Protein AF-A0A382WB26-F1 (afdb_monomer_lite)

Foldseek 3Di:
DVVVVVVVVVVVVVVPPDDDQPPPDDDPRSVVSCCVPPNDPDDDDPVVVVCCCFPPPQDDPQWHADPPPRDIDGDD

Radius of gyration: 20.32 Å; chains: 1; bounding box: 45×21×50 Å

Organism: NCBI:txid408172

pLDDT: mean 91.16, std 6.0, range [63.88, 98.31]

Sequence (76 aa):
MISKWIILLLLASVSLGQDIIGDGLYGDELIDFLQENYKTSTTLGYTNARDTMYLNIDRIDGQVKGVYTNYAVDLP

Structure (mmCIF, N/CA/C/O backbone):
data_AF-A0A382WB26-F1
#
_entry.id   AF-A0A382WB26-F1
#
loop_
_atom_site.group_PDB
_atom_site.id
_atom_site.type_symbol
_atom_site.label_atom_id
_atom_site.label_alt_id
_atom_site.label_comp_id
_atom_site.label_asym_id
_atom_site.label_entity_id
_atom_site.label_seq_id
_atom_site.pdbx_PDB_ins_code
_atom_site.Cartn_x
_atom_site.Cartn_y
_atom_site.Cartn_z
_atom_site.occupancy
_atom_site.B_iso_or_equiv
_atom_site.auth_seq_id
_atom_site.auth_comp_id
_atom_site.auth_asym_id
_atom_site.auth_atom_id
_atom_site.pdbx_PDB_model_num
ATOM 1 N N . MET A 1 1 ? 30.409 5.954 27.336 1.00 63.88 1 MET A N 1
ATOM 2 C CA . MET A 1 1 ? 29.431 7.067 27.436 1.00 63.88 1 MET A CA 1
ATOM 3 C C . MET A 1 1 ? 28.715 7.314 26.110 1.00 63.88 1 MET A C 1
ATOM 5 O O . MET A 1 1 ? 27.498 7.383 26.133 1.00 63.88 1 MET A O 1
ATOM 9 N N . ILE A 1 2 ? 29.419 7.353 24.971 1.00 76.25 2 ILE A N 1
ATOM 10 C CA . ILE A 1 2 ? 28.845 7.524 23.614 1.00 76.25 2 ILE A CA 1
ATOM 11 C C . ILE A 1 2 ? 27.753 6.492 23.271 1.00 76.25 2 ILE A C 1
ATOM 13 O O . ILE A 1 2 ? 26.707 6.858 22.748 1.00 76.25 2 ILE A O 1
ATOM 17 N N . SER A 1 3 ? 27.930 5.224 23.654 1.00 79.06 3 SER A N 1
ATOM 18 C CA . SER A 1 3 ? 26.932 4.165 23.432 1.00 79.06 3 SER A CA 1
ATOM 19 C C . SER A 1 3 ? 25.566 4.444 24.074 1.00 79.06 3 SER A C 1
ATOM 21 O O . SER A 1 3 ? 24.543 4.099 23.494 1.00 79.06 3 SER A O 1
ATOM 23 N N . LYS A 1 4 ? 25.524 5.116 25.234 1.00 83.44 4 LYS A N 1
ATOM 24 C CA . LYS A 1 4 ? 24.263 5.489 25.899 1.00 83.44 4 LYS A CA 1
ATOM 25 C C . LYS A 1 4 ? 23.506 6.575 25.125 1.00 83.44 4 LYS A C 1
ATOM 27 O O . LYS A 1 4 ? 22.284 6.529 25.059 1.00 83.44 4 LYS A O 1
ATOM 32 N N . TRP A 1 5 ? 24.228 7.513 24.511 1.00 89.75 5 TRP A N 1
ATOM 33 C CA . TRP A 1 5 ? 23.643 8.577 23.691 1.00 89.75 5 TRP A CA 1
ATOM 34 C C . TRP A 1 5 ? 23.110 8.057 22.353 1.00 89.75 5 TRP A C 1
ATOM 36 O O . TRP A 1 5 ? 22.063 8.510 21.910 1.00 89.75 5 TRP A O 1
ATOM 46 N N . ILE A 1 6 ? 23.772 7.062 21.752 1.00 89.94 6 ILE A N 1
ATOM 47 C CA . ILE A 1 6 ? 23.280 6.394 20.534 1.00 89.94 6 ILE A CA 1
ATOM 48 C C . ILE A 1 6 ? 21.951 5.679 20.804 1.00 89.94 6 ILE A C 1
ATOM 50 O O . ILE A 1 6 ? 21.021 5.800 20.015 1.00 89.94 6 ILE A O 1
ATOM 54 N N . ILE A 1 7 ? 21.837 4.979 21.937 1.00 89.69 7 ILE A N 1
ATOM 55 C CA . ILE A 1 7 ? 20.583 4.322 22.339 1.00 89.69 7 ILE A CA 1
ATOM 56 C C . ILE A 1 7 ? 19.465 5.359 22.512 1.00 89.69 7 ILE A C 1
ATOM 58 O O . ILE A 1 7 ? 18.361 5.156 22.015 1.00 89.69 7 ILE A O 1
ATOM 62 N N . LEU A 1 8 ? 19.759 6.492 23.157 1.00 87.62 8 LEU A N 1
ATOM 63 C CA . LEU A 1 8 ? 18.798 7.584 23.338 1.00 87.62 8 LEU A CA 1
ATOM 64 C C . LEU A 1 8 ? 18.339 8.184 21.996 1.00 87.62 8 LEU A C 1
ATOM 66 O O . LEU A 1 8 ? 17.159 8.467 21.814 1.00 87.62 8 LEU A O 1
ATOM 70 N N . LEU A 1 9 ? 19.267 8.348 21.051 1.00 88.44 9 LEU A N 1
ATOM 71 C CA . LEU A 1 9 ? 18.985 8.872 19.716 1.00 88.44 9 LEU A CA 1
ATOM 72 C C . LEU A 1 9 ? 18.117 7.908 18.893 1.00 88.44 9 LEU A C 1
ATOM 74 O O . LEU A 1 9 ? 17.184 8.345 18.224 1.00 88.44 9 LEU A O 1
ATOM 78 N N . LEU A 1 10 ? 18.366 6.600 18.998 1.00 85.75 10 LEU A N 1
ATOM 79 C CA . LEU A 1 10 ? 17.519 5.572 18.388 1.00 85.75 10 LEU A CA 1
ATOM 80 C C . LEU A 1 10 ? 16.099 5.593 18.970 1.00 85.75 10 LEU A C 1
ATOM 82 O O . LEU A 1 10 ? 15.135 5.557 18.213 1.00 85.75 10 LEU A O 1
ATOM 86 N N . LEU A 1 11 ? 15.953 5.734 20.290 1.00 85.25 11 LEU A N 1
ATOM 87 C CA . LEU A 1 11 ? 14.640 5.861 20.937 1.00 85.25 11 LEU A CA 1
ATOM 88 C C . LEU A 1 11 ? 13.880 7.115 20.477 1.00 85.25 11 LEU A C 1
ATOM 90 O O . LEU A 1 11 ? 12.687 7.032 20.209 1.00 85.25 11 LEU A O 1
ATOM 94 N N . ALA A 1 12 ? 14.564 8.253 20.330 1.00 85.94 12 ALA A N 1
ATOM 95 C CA . ALA A 1 12 ? 13.947 9.490 19.848 1.00 85.94 12 ALA A CA 1
ATOM 96 C C . ALA A 1 12 ? 13.513 9.413 18.373 1.00 85.94 12 ALA A C 1
ATOM 98 O O . ALA A 1 12 ? 12.533 10.049 17.991 1.00 85.94 12 ALA A O 1
ATOM 99 N N . SER A 1 13 ? 14.210 8.627 17.545 1.00 86.50 13 SER A N 1
ATOM 100 C CA . SER A 1 13 ? 13.842 8.462 16.133 1.00 86.50 13 SER A CA 1
ATOM 101 C C . SER A 1 13 ? 12.519 7.725 15.916 1.00 86.50 13 SER A C 1
ATOM 103 O O . SER A 1 13 ? 11.882 7.955 14.898 1.00 86.50 13 SER A O 1
ATOM 105 N N . VAL A 1 14 ? 12.055 6.911 16.875 1.00 80.12 14 VAL A N 1
ATOM 106 C CA . VAL A 1 14 ? 10.766 6.196 16.765 1.00 80.12 14 VAL A CA 1
ATOM 107 C C . VAL A 1 14 ? 9.587 7.171 16.684 1.00 80.12 14 VAL A C 1
ATOM 109 O O . VAL A 1 14 ? 8.587 6.874 16.036 1.00 80.12 14 VAL A O 1
ATOM 112 N N . SER A 1 15 ? 9.723 8.344 17.307 1.00 79.56 15 SER A N 1
ATOM 113 C CA . SER A 1 15 ? 8.714 9.406 17.312 1.00 79.56 15 SER A CA 1
ATOM 114 C C . SER A 1 15 ? 8.728 10.263 16.042 1.00 79.56 15 SER A C 1
ATOM 116 O O . SER A 1 15 ? 7.785 11.010 15.796 1.00 79.56 15 SER A O 1
ATOM 118 N N . LEU A 1 16 ? 9.811 10.218 15.262 1.00 79.62 16 LEU A N 1
ATOM 119 C CA . LEU A 1 16 ? 9.996 11.043 14.072 1.00 79.62 16 LEU A CA 1
ATOM 120 C C . LEU A 1 16 ? 9.584 10.228 12.840 1.00 79.62 16 LEU A C 1
ATOM 122 O O . LEU A 1 16 ? 10.324 9.357 12.396 1.00 79.62 16 LEU A O 1
ATOM 126 N N . GLY A 1 17 ? 8.404 10.520 12.288 1.00 78.75 17 GLY A N 1
ATOM 127 C CA . GLY A 1 17 ? 7.910 9.895 11.052 1.00 78.75 17 GLY A CA 1
ATOM 128 C C . GLY A 1 17 ? 6.683 8.998 11.210 1.00 78.75 17 GLY A C 1
ATOM 129 O O . GLY A 1 17 ? 6.399 8.215 10.308 1.00 78.75 17 GLY A O 1
ATOM 130 N N . GLN A 1 18 ? 5.967 9.092 12.334 1.00 82.44 18 GLN A N 1
ATOM 131 C CA . GLN A 1 18 ? 4.649 8.472 12.474 1.00 82.44 18 GLN A CA 1
ATOM 132 C C . GLN A 1 18 ? 3.552 9.501 12.207 1.00 82.44 18 GLN A C 1
ATOM 134 O O . GLN A 1 18 ? 3.564 10.579 12.801 1.00 82.44 18 GLN A O 1
ATOM 139 N N . ASP A 1 19 ? 2.594 9.135 11.362 1.00 88.38 19 ASP A N 1
ATOM 140 C CA . ASP A 1 19 ? 1.336 9.863 11.225 1.00 88.38 19 ASP A CA 1
ATOM 141 C C . ASP A 1 19 ? 0.335 9.340 12.259 1.00 88.38 19 ASP A C 1
ATOM 143 O O . ASP A 1 19 ? 0.189 8.130 12.453 1.00 88.38 19 ASP A O 1
ATOM 147 N N . ILE A 1 20 ? -0.357 10.255 12.937 1.00 90.38 20 ILE A N 1
ATOM 148 C CA . ILE A 1 20 ? -1.409 9.898 13.892 1.00 90.38 20 ILE A CA 1
ATOM 149 C C . ILE A 1 20 ? -2.669 9.531 13.101 1.00 90.38 20 ILE A C 1
ATOM 151 O O . ILE A 1 20 ? -3.183 10.348 12.338 1.00 90.38 20 ILE A O 1
ATOM 155 N N . ILE A 1 21 ? -3.183 8.315 13.302 1.00 93.75 21 ILE A N 1
ATOM 156 C CA . ILE A 1 21 ? -4.431 7.832 12.696 1.00 93.75 21 ILE A CA 1
ATOM 157 C C . ILE A 1 21 ? -5.454 7.596 13.804 1.00 93.75 21 ILE A C 1
ATOM 159 O O . ILE A 1 21 ? -5.173 6.856 14.743 1.00 93.75 21 ILE A O 1
ATOM 163 N N . GLY A 1 22 ? -6.639 8.200 13.670 1.00 94.00 22 GLY A N 1
ATOM 164 C CA . GLY A 1 22 ? -7.724 8.046 14.643 1.00 94.00 22 GLY A CA 1
ATOM 165 C C . GLY A 1 22 ? -7.338 8.561 16.031 1.00 94.00 22 GLY A C 1
ATOM 166 O O . GLY A 1 22 ? -7.413 7.812 16.999 1.00 94.00 22 GLY A O 1
ATOM 167 N N . ASP A 1 23 ? -6.877 9.816 16.122 1.00 95.06 23 ASP A N 1
ATOM 168 C CA . ASP A 1 23 ? -6.425 10.416 17.385 1.00 95.06 23 ASP A CA 1
ATOM 169 C C . ASP A 1 23 ? -7.493 10.301 18.486 1.00 95.06 23 ASP A C 1
ATOM 171 O O . ASP A 1 23 ? -8.658 10.647 18.284 1.00 95.06 23 ASP A O 1
ATOM 175 N N . GLY A 1 24 ? -7.092 9.785 19.647 1.00 95.69 24 GLY A N 1
ATOM 176 C CA . GLY A 1 24 ? -7.985 9.523 20.776 1.00 95.69 24 GLY A CA 1
ATOM 177 C C . GLY A 1 24 ? -8.954 8.342 20.615 1.00 95.69 24 GLY A C 1
ATOM 178 O O . GLY A 1 24 ? -9.712 8.093 21.551 1.00 95.69 24 GLY A O 1
ATOM 179 N N . LEU A 1 25 ? -8.933 7.606 19.494 1.00 97.88 25 LEU A N 1
ATOM 180 C CA . LEU A 1 25 ? -9.766 6.417 19.276 1.00 97.88 25 LEU A CA 1
ATOM 181 C C . LEU A 1 25 ? -9.025 5.131 19.647 1.00 97.88 25 LEU A C 1
ATOM 183 O O . LEU A 1 25 ? -7.832 4.968 19.382 1.00 97.88 25 LEU A O 1
ATOM 187 N N . TYR A 1 26 ? -9.760 4.175 20.212 1.00 96.38 26 TYR A N 1
ATOM 188 C CA . TYR A 1 26 ? -9.216 2.885 20.633 1.00 96.38 26 TYR A CA 1
ATOM 189 C C . TYR A 1 26 ? -10.220 1.754 20.393 1.00 96.38 26 TYR A C 1
ATOM 191 O O . TYR A 1 26 ? -11.428 1.973 20.372 1.00 96.38 26 TYR A O 1
ATOM 199 N N . GLY A 1 27 ? -9.716 0.525 20.251 1.00 96.88 27 GLY A N 1
ATOM 200 C CA . GLY A 1 27 ? -10.558 -0.668 20.121 1.00 96.88 27 GLY A CA 1
ATOM 201 C C . GLY A 1 27 ? -11.519 -0.588 18.933 1.00 96.88 27 GLY A C 1
ATOM 202 O O . GLY A 1 27 ? -11.100 -0.261 17.823 1.00 96.88 27 GLY A O 1
ATOM 203 N N . ASP A 1 28 ? -12.794 -0.884 19.180 1.00 98.31 28 ASP A N 1
ATOM 204 C CA . ASP A 1 28 ? -13.831 -0.947 18.144 1.00 98.31 28 ASP A CA 1
ATOM 205 C C . ASP A 1 28 ? -14.047 0.408 17.447 1.00 98.31 28 ASP A C 1
ATOM 207 O O . ASP A 1 28 ? -14.159 0.448 16.226 1.00 98.31 28 ASP A O 1
ATOM 211 N N . GLU A 1 29 ? -13.981 1.528 18.178 1.00 97.75 29 GLU A N 1
ATOM 212 C CA . GLU A 1 29 ? -14.132 2.875 17.598 1.00 97.75 29 GLU A CA 1
ATOM 213 C C . GLU A 1 29 ? -13.018 3.194 16.591 1.00 97.75 29 GLU A C 1
ATOM 215 O O . GLU A 1 29 ? -13.257 3.791 15.539 1.00 97.75 29 GLU A O 1
ATOM 220 N N . LEU A 1 30 ? -11.790 2.755 16.885 1.00 97.56 30 LEU A N 1
ATOM 221 C CA . LEU A 1 30 ? -10.674 2.887 15.953 1.00 97.56 30 LEU A CA 1
ATOM 222 C C . LEU A 1 30 ? -10.864 1.975 14.734 1.00 97.56 30 LEU A C 1
ATOM 224 O O . LEU A 1 30 ? -10.557 2.379 13.614 1.00 97.56 30 LEU A O 1
ATOM 228 N N . ILE A 1 31 ? -11.372 0.755 14.928 1.00 97.94 31 ILE A N 1
ATOM 229 C CA . ILE A 1 31 ? -11.634 -0.182 13.828 1.00 97.94 31 ILE A CA 1
ATOM 230 C C . ILE A 1 31 ? -12.682 0.392 12.873 1.00 97.94 31 ILE A C 1
ATOM 232 O O . ILE A 1 31 ? -12.459 0.376 11.661 1.00 97.94 31 ILE A O 1
ATOM 236 N N . ASP A 1 32 ? -13.781 0.925 13.397 1.00 98.00 32 ASP A N 1
ATOM 237 C CA . ASP A 1 32 ? -14.849 1.511 12.587 1.00 98.00 32 ASP A CA 1
ATOM 238 C C . ASP A 1 32 ? -14.342 2.728 11.808 1.00 98.00 32 ASP A C 1
ATOM 240 O O . ASP A 1 32 ? -14.530 2.802 10.591 1.00 98.00 32 ASP A O 1
ATOM 244 N N . PHE A 1 33 ? -13.586 3.616 12.464 1.00 97.44 33 PHE A N 1
ATOM 245 C CA . PHE A 1 33 ? -12.938 4.750 11.802 1.00 97.44 33 PHE A CA 1
ATOM 246 C C . PHE A 1 33 ? -12.031 4.304 10.646 1.00 97.44 33 PHE A C 1
ATOM 248 O O . PHE A 1 33 ? -12.085 4.869 9.550 1.00 97.44 33 PHE A O 1
ATOM 255 N N . LEU A 1 34 ? -11.208 3.272 10.859 1.00 96.31 34 LEU A N 1
ATOM 256 C CA . LEU A 1 34 ? -10.329 2.736 9.820 1.00 96.31 34 LEU A CA 1
ATOM 257 C C . LEU A 1 34 ? -11.127 2.152 8.650 1.00 96.31 34 LEU A C 1
ATOM 259 O O . LEU A 1 34 ? -10.774 2.372 7.490 1.00 96.31 34 LEU A O 1
ATOM 263 N N . GLN A 1 35 ? -12.206 1.421 8.930 1.00 95.69 35 GLN A N 1
ATOM 264 C CA . GLN A 1 35 ? -13.048 0.846 7.886 1.00 95.69 35 GLN A CA 1
ATOM 265 C C . GLN A 1 35 ? -13.790 1.912 7.083 1.00 95.69 35 GLN A C 1
ATOM 267 O O . GLN A 1 35 ? -13.922 1.760 5.872 1.00 95.69 35 GLN A O 1
ATOM 272 N N . GLU A 1 36 ? -14.255 2.979 7.721 1.00 95.31 36 GLU A N 1
ATOM 273 C CA . GLU A 1 36 ? -14.952 4.065 7.036 1.00 95.31 36 GLU A CA 1
ATOM 274 C C . GLU A 1 36 ? -14.007 4.878 6.140 1.00 95.31 36 GLU A C 1
ATOM 276 O O . GLU A 1 36 ? -14.366 5.223 5.015 1.00 95.31 36 GLU A O 1
ATOM 281 N N . ASN A 1 37 ? -12.783 5.146 6.607 1.00 95.19 37 ASN A N 1
ATOM 282 C CA . ASN A 1 37 ? -11.896 6.119 5.963 1.00 95.19 37 ASN A CA 1
ATOM 283 C C . ASN A 1 37 ? -10.815 5.497 5.066 1.00 95.19 37 ASN A C 1
ATOM 285 O O . ASN A 1 37 ? -10.354 6.145 4.128 1.00 95.19 37 ASN A O 1
ATOM 289 N N . TYR A 1 38 ? -10.396 4.256 5.332 1.00 93.69 38 TYR A N 1
ATOM 290 C CA . TYR A 1 38 ? -9.251 3.631 4.651 1.00 93.69 38 TYR A CA 1
ATOM 291 C C . TYR A 1 38 ? -9.609 2.365 3.872 1.00 93.69 38 TYR A C 1
ATOM 293 O O . TYR A 1 38 ? -8.789 1.858 3.102 1.00 93.69 38 TYR A O 1
ATOM 301 N N . LYS A 1 39 ? -10.827 1.838 4.027 1.00 92.50 39 LYS A N 1
ATOM 302 C CA . LYS A 1 39 ? -11.298 0.727 3.200 1.00 92.50 39 LYS A CA 1
ATOM 303 C C . LYS A 1 39 ? -11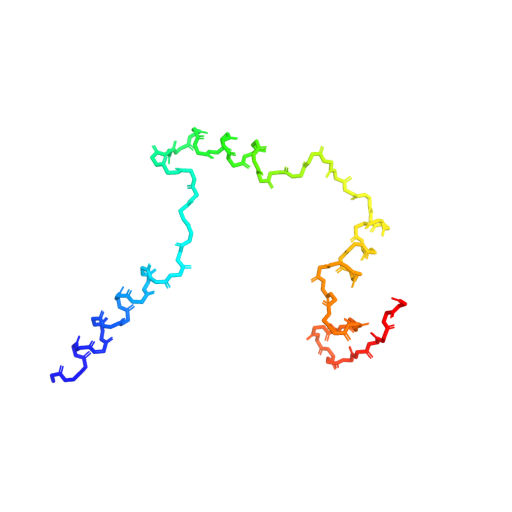.703 1.248 1.829 1.00 92.50 39 LYS A C 1
ATOM 305 O O . LYS A 1 39 ? -12.389 2.258 1.700 1.00 92.50 39 LYS A O 1
ATOM 310 N N . THR A 1 40 ? -11.346 0.514 0.781 1.00 89.12 40 THR A N 1
ATOM 311 C CA . THR A 1 40 ? -11.853 0.831 -0.551 1.00 89.12 40 THR A CA 1
ATOM 312 C C . THR A 1 40 ? -13.365 0.607 -0.604 1.00 89.12 40 TH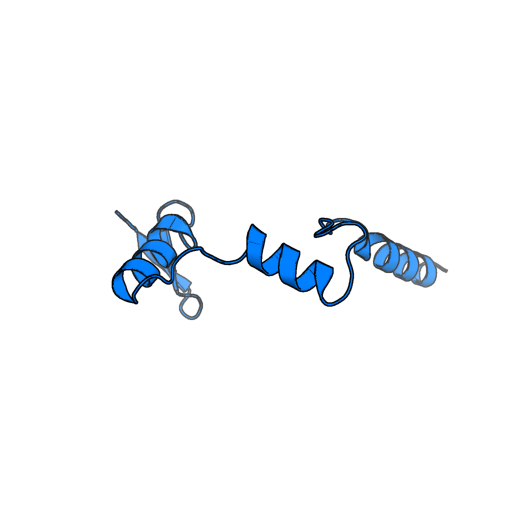R A C 1
ATOM 314 O O . THR A 1 40 ? -13.886 -0.390 -0.101 1.00 89.12 40 THR A O 1
ATOM 317 N N . SER A 1 41 ? -14.086 1.517 -1.258 1.00 87.56 41 SER A N 1
ATOM 318 C CA . SER A 1 41 ? -15.541 1.407 -1.445 1.00 87.56 41 SER A CA 1
ATOM 319 C C . SER A 1 41 ? -15.941 0.233 -2.341 1.00 87.56 41 SER A C 1
ATOM 321 O O . SER A 1 41 ? -17.062 -0.265 -2.272 1.00 87.56 41 SER A O 1
ATOM 323 N N . THR A 1 42 ? -15.019 -0.219 -3.191 1.00 90.50 42 THR A N 1
ATOM 324 C CA . THR A 1 42 ? -15.215 -1.338 -4.108 1.00 90.50 42 THR A CA 1
ATOM 325 C C . THR A 1 42 ? -13.958 -2.192 -4.186 1.00 90.50 42 THR A C 1
ATOM 327 O O . THR A 1 42 ? -12.841 -1.728 -3.939 1.00 90.50 42 THR A O 1
ATOM 330 N N . THR A 1 43 ? -14.141 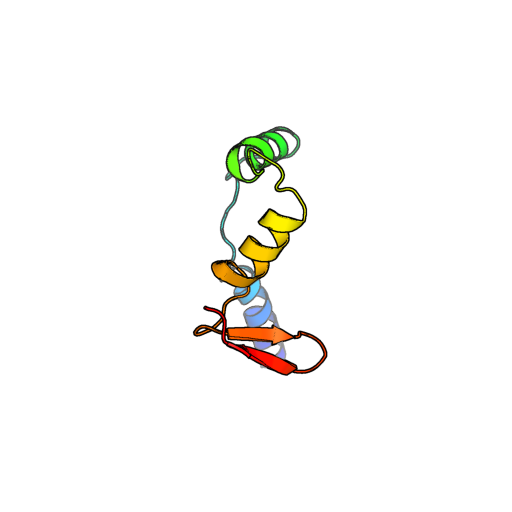-3.463 -4.528 1.00 92.50 43 THR A N 1
ATOM 331 C CA . THR A 1 43 ? -13.042 -4.367 -4.863 1.00 92.50 43 THR A CA 1
ATOM 332 C C . THR A 1 43 ? -12.895 -4.403 -6.375 1.00 92.50 43 THR A C 1
ATOM 334 O O . THR A 1 43 ? -13.852 -4.700 -7.091 1.00 92.50 43 THR A O 1
ATOM 337 N N . LEU A 1 44 ? -11.695 -4.108 -6.870 1.00 94.56 44 LEU A N 1
ATOM 338 C CA . LEU A 1 44 ? -11.402 -4.231 -8.292 1.00 94.56 44 LEU A CA 1
ATOM 339 C C . LEU A 1 44 ? -11.267 -5.708 -8.677 1.00 94.56 44 LEU A C 1
ATOM 341 O O . LEU A 1 44 ? -10.608 -6.488 -7.990 1.00 94.56 44 LEU A O 1
ATOM 345 N N . GLY A 1 45 ? -11.865 -6.086 -9.808 1.00 95.81 45 GLY A N 1
ATOM 346 C CA . GLY A 1 45 ? -11.585 -7.374 -10.441 1.00 95.81 45 GLY A CA 1
ATOM 347 C C . GLY A 1 45 ? -10.135 -7.445 -10.930 1.00 95.81 45 GLY A C 1
ATOM 348 O O . GLY A 1 45 ? -9.518 -6.411 -11.189 1.00 95.81 45 GLY A O 1
ATOM 349 N N . TYR A 1 46 ? -9.607 -8.662 -11.091 1.00 95.50 46 TYR A N 1
ATOM 350 C CA . TYR A 1 46 ? -8.184 -8.906 -11.369 1.00 95.50 46 TYR A CA 1
ATOM 351 C C . TYR A 1 46 ? -7.604 -8.032 -12.492 1.00 95.50 46 TYR A C 1
ATOM 353 O O . TYR A 1 46 ? -6.561 -7.418 -12.296 1.00 95.50 46 TYR A O 1
ATOM 361 N N . THR A 1 47 ? -8.290 -7.925 -13.636 1.00 96.31 47 THR A N 1
ATOM 362 C CA . THR A 1 47 ? -7.832 -7.117 -14.780 1.00 96.31 47 THR A CA 1
ATOM 363 C C . THR A 1 47 ? -7.607 -5.656 -14.392 1.00 96.31 47 THR A C 1
ATOM 365 O O . THR A 1 47 ? -6.502 -5.143 -14.533 1.00 96.31 47 THR A O 1
ATOM 368 N N . ASN A 1 48 ? -8.627 -5.011 -13.820 1.00 95.75 48 ASN A N 1
ATOM 369 C CA . ASN A 1 48 ? -8.554 -3.599 -13.441 1.00 95.75 48 ASN A CA 1
ATOM 370 C C . ASN A 1 48 ? -7.573 -3.377 -12.282 1.00 95.75 48 ASN A C 1
ATOM 372 O O . ASN A 1 48 ? -6.888 -2.357 -12.240 1.00 95.75 48 ASN A O 1
ATOM 376 N N . ALA A 1 49 ? -7.494 -4.331 -11.349 1.00 95.06 49 ALA A N 1
ATOM 377 C CA . ALA A 1 49 ? -6.563 -4.282 -10.229 1.00 95.06 49 ALA A CA 1
ATOM 378 C C . ALA A 1 49 ? -5.106 -4.341 -10.708 1.00 95.06 49 ALA A C 1
ATOM 380 O O . ALA A 1 49 ? -4.300 -3.506 -10.308 1.00 95.06 49 ALA A O 1
ATOM 381 N N . ARG A 1 50 ? -4.777 -5.282 -11.602 1.00 93.62 50 ARG A N 1
ATOM 382 C CA . ARG A 1 50 ? -3.444 -5.421 -12.202 1.00 93.62 50 ARG A CA 1
ATOM 383 C C . ARG A 1 50 ? -3.039 -4.159 -12.960 1.00 93.62 50 ARG A C 1
ATOM 385 O O . ARG A 1 50 ? -1.931 -3.668 -12.772 1.00 93.62 50 ARG A O 1
ATOM 392 N N . ASP A 1 51 ? -3.932 -3.632 -13.792 1.00 94.12 51 ASP A N 1
ATOM 393 C CA . ASP A 1 51 ? -3.633 -2.448 -14.599 1.00 94.12 51 ASP A CA 1
ATOM 394 C C . ASP A 1 51 ? -3.437 -1.213 -13.704 1.00 94.12 51 ASP A C 1
ATOM 396 O O . ASP A 1 51 ? -2.488 -0.459 -13.896 1.00 94.12 51 ASP A O 1
ATOM 400 N N . THR A 1 52 ? -4.255 -1.057 -12.654 1.00 94.56 52 THR A N 1
ATOM 401 C CA . THR A 1 52 ? -4.074 -0.002 -11.639 1.00 94.56 52 THR A CA 1
ATOM 402 C C . THR A 1 52 ? -2.748 -0.152 -10.895 1.00 94.56 52 THR A C 1
ATOM 404 O O . THR A 1 52 ? -2.041 0.838 -10.714 1.00 94.56 52 THR A O 1
ATOM 407 N N . MET A 1 53 ? -2.398 -1.377 -10.487 1.00 93.06 53 MET A N 1
ATOM 408 C CA . MET A 1 53 ? -1.143 -1.665 -9.795 1.00 93.06 53 MET A CA 1
ATOM 409 C C . MET A 1 53 ? 0.047 -1.191 -10.629 1.00 93.06 53 MET A C 1
ATOM 411 O O . MET A 1 53 ? 0.862 -0.430 -10.127 1.00 93.06 53 MET A O 1
ATOM 415 N N . TYR A 1 54 ? 0.124 -1.568 -11.906 1.00 93.12 54 TYR A N 1
ATOM 416 C CA . TYR A 1 54 ? 1.285 -1.227 -12.729 1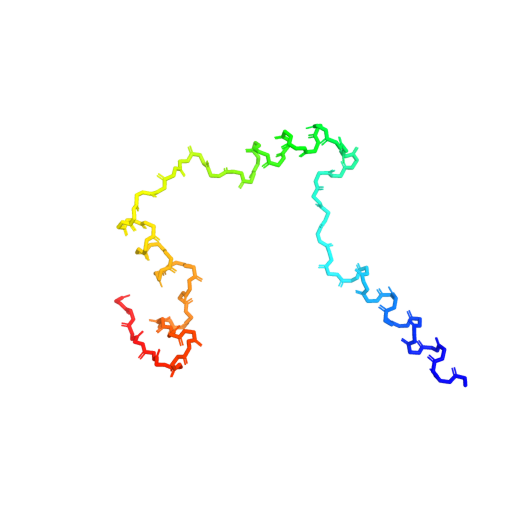.00 93.12 54 TYR A CA 1
ATOM 417 C C . TYR A 1 54 ? 1.283 0.212 -13.242 1.00 93.12 54 TYR A C 1
ATOM 419 O O . TYR A 1 54 ? 2.350 0.804 -13.338 1.00 93.12 54 TYR A O 1
ATOM 427 N N . LEU A 1 55 ? 0.125 0.796 -13.560 1.00 93.12 55 LEU A N 1
ATOM 428 C CA . LEU A 1 55 ? 0.070 2.134 -14.162 1.00 93.12 55 LEU A CA 1
ATOM 429 C C . LEU A 1 55 ? 0.063 3.273 -13.140 1.00 93.12 55 LEU A C 1
ATOM 431 O O . LEU A 1 55 ? 0.546 4.358 -13.462 1.00 93.12 55 LEU A O 1
ATOM 435 N N . ASN A 1 56 ? -0.477 3.046 -11.939 1.00 92.62 56 ASN A N 1
ATOM 436 C CA . ASN A 1 56 ? -0.726 4.120 -10.971 1.00 92.62 56 ASN A CA 1
ATOM 437 C C . ASN A 1 56 ? 0.027 3.949 -9.647 1.00 92.62 56 ASN A C 1
ATOM 439 O O . ASN A 1 56 ? 0.295 4.950 -8.991 1.00 92.62 56 ASN A O 1
ATOM 443 N N . ILE A 1 57 ? 0.327 2.713 -9.229 1.00 93.25 57 ILE A N 1
ATOM 444 C CA . ILE A 1 57 ? 0.900 2.436 -7.900 1.00 93.25 57 ILE A CA 1
ATOM 445 C C . ILE A 1 57 ? 2.395 2.125 -8.000 1.00 93.25 57 ILE A C 1
ATOM 447 O O . ILE A 1 57 ? 3.207 2.779 -7.360 1.00 93.25 57 ILE A O 1
ATOM 451 N N . ASP A 1 58 ? 2.756 1.140 -8.818 1.00 93.25 58 ASP A N 1
ATOM 452 C CA . ASP A 1 58 ? 4.119 0.611 -8.960 1.00 93.25 58 ASP A CA 1
ATOM 453 C C . ASP A 1 58 ? 4.886 1.270 -10.121 1.00 93.25 58 ASP A C 1
ATOM 455 O O . ASP A 1 58 ? 5.966 0.830 -10.518 1.00 93.25 58 ASP A O 1
ATOM 459 N N . ARG A 1 59 ? 4.301 2.327 -10.701 1.00 92.81 59 ARG A N 1
ATOM 460 C CA . ARG A 1 59 ? 4.903 3.107 -11.779 1.00 92.81 59 ARG A CA 1
ATOM 461 C C . ARG A 1 59 ? 5.967 4.029 -11.204 1.00 92.81 59 ARG A C 1
ATOM 463 O O . ARG A 1 59 ? 5.658 4.951 -10.453 1.00 92.81 59 ARG A O 1
ATOM 470 N N . ILE A 1 60 ? 7.205 3.832 -11.639 1.00 92.00 60 ILE A N 1
ATOM 471 C CA . ILE A 1 60 ? 8.342 4.681 -11.282 1.00 92.00 60 ILE A CA 1
ATOM 472 C C . ILE A 1 60 ? 8.917 5.233 -12.580 1.00 92.00 60 ILE A C 1
ATOM 474 O O . ILE A 1 60 ? 9.322 4.469 -13.452 1.00 92.00 60 ILE A O 1
ATOM 478 N N . ASP A 1 61 ? 8.895 6.557 -12.731 1.00 92.62 61 ASP A N 1
ATOM 479 C CA . ASP A 1 61 ? 9.461 7.273 -13.883 1.00 92.62 61 ASP A CA 1
ATOM 480 C C . ASP A 1 61 ? 9.019 6.733 -15.257 1.00 92.62 61 ASP A C 1
AT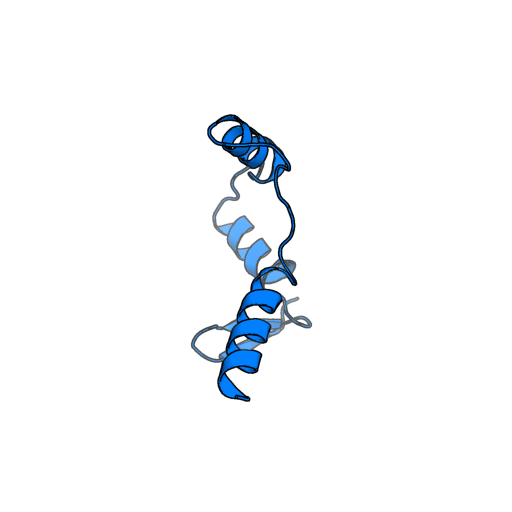OM 482 O O . ASP A 1 61 ? 9.792 6.683 -16.209 1.00 92.62 61 ASP A O 1
ATOM 486 N N . GLY A 1 62 ? 7.754 6.317 -15.379 1.00 93.44 62 GLY A N 1
ATOM 487 C CA . GLY A 1 62 ? 7.225 5.792 -16.643 1.00 93.44 62 GLY A CA 1
ATOM 488 C C . GLY A 1 62 ? 7.386 4.283 -16.835 1.00 93.44 62 GLY A C 1
ATOM 489 O O . GLY A 1 62 ? 6.843 3.749 -17.797 1.00 93.44 62 GLY A O 1
ATOM 490 N N . GLN A 1 63 ? 8.061 3.593 -15.919 1.00 94.38 63 GLN A N 1
ATOM 491 C CA . GLN A 1 63 ? 8.392 2.176 -16.031 1.00 94.38 63 GLN A CA 1
ATOM 492 C C . GLN A 1 63 ? 7.742 1.348 -14.925 1.00 94.38 63 GLN A C 1
ATOM 494 O O . GLN A 1 63 ? 7.414 1.855 -13.851 1.00 94.38 63 GLN A O 1
ATOM 499 N N . VAL A 1 64 ? 7.610 0.046 -15.179 1.00 93.44 64 VAL A N 1
ATOM 500 C CA . VAL A 1 64 ? 7.382 -0.962 -14.137 1.00 93.44 64 VAL A CA 1
ATOM 501 C C . VAL A 1 64 ? 8.584 -1.894 -14.073 1.00 93.44 64 VAL A C 1
ATOM 503 O O . VAL A 1 64 ? 9.109 -2.326 -15.103 1.00 93.44 64 VAL A O 1
ATOM 506 N N . LYS A 1 65 ? 9.031 -2.209 -12.855 1.00 93.12 65 LYS A N 1
ATOM 507 C CA . LYS A 1 65 ? 10.218 -3.029 -12.609 1.00 93.12 65 LYS A CA 1
ATOM 508 C C . LYS A 1 65 ? 9.850 -4.309 -11.871 1.00 93.12 65 LYS A C 1
ATOM 510 O O . LYS A 1 65 ? 9.251 -4.286 -10.804 1.00 93.12 65 LYS A O 1
ATOM 515 N N . GLY A 1 66 ? 10.273 -5.446 -12.410 1.00 90.19 66 GLY A N 1
ATOM 516 C CA . GLY A 1 66 ? 10.127 -6.738 -11.756 1.00 90.19 66 GLY A CA 1
ATOM 517 C C . GLY A 1 66 ? 10.942 -6.803 -10.465 1.00 90.19 66 GLY A C 1
ATOM 518 O O . GLY A 1 66 ? 12.171 -6.705 -10.497 1.00 90.19 66 GLY A O 1
ATOM 519 N N . VAL A 1 67 ? 10.261 -7.041 -9.341 1.00 88.12 67 VAL A N 1
ATOM 520 C CA . VAL A 1 67 ? 10.850 -7.075 -7.989 1.00 88.12 67 VAL A CA 1
ATOM 521 C C . VAL A 1 67 ? 12.029 -8.052 -7.878 1.00 88.12 67 VAL A C 1
ATOM 523 O O . VAL A 1 67 ? 13.041 -7.733 -7.262 1.00 88.12 67 VAL A O 1
ATOM 526 N N . TYR A 1 68 ? 11.934 -9.231 -8.502 1.00 90.94 68 TYR A N 1
ATOM 527 C CA . TYR A 1 68 ? 12.936 -10.297 -8.347 1.00 90.94 68 TYR A CA 1
ATOM 528 C C . TYR A 1 68 ? 13.975 -10.370 -9.465 1.00 90.94 68 TYR A C 1
ATOM 530 O O . TYR A 1 68 ? 15.015 -11.000 -9.297 1.00 90.94 68 TYR A O 1
ATOM 538 N N . THR A 1 69 ? 13.704 -9.756 -10.614 1.00 93.19 69 THR A N 1
ATOM 539 C CA . THR A 1 69 ? 14.574 -9.854 -11.796 1.00 93.19 69 THR A CA 1
ATOM 540 C C . THR A 1 69 ? 15.325 -8.563 -12.079 1.00 93.19 69 THR A C 1
ATOM 542 O O . THR A 1 69 ? 16.267 -8.574 -12.865 1.00 93.19 69 THR A O 1
ATOM 545 N N . ASN A 1 70 ? 14.910 -7.448 -11.469 1.00 89.69 70 ASN A N 1
ATOM 546 C CA . ASN A 1 70 ? 15.326 -6.094 -11.828 1.00 89.69 70 ASN A CA 1
ATOM 547 C C . ASN A 1 70 ? 15.075 -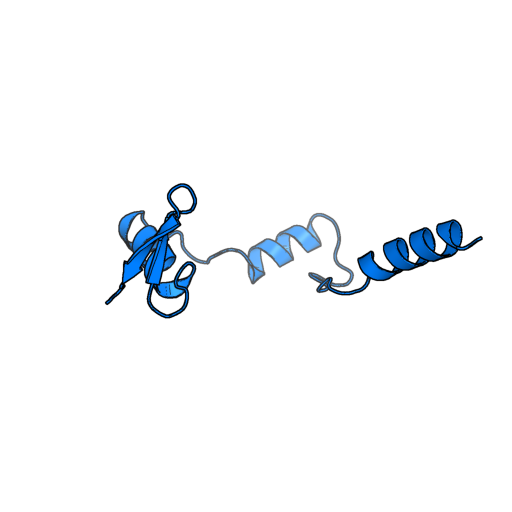5.717 -13.299 1.00 89.69 70 ASN A C 1
ATOM 549 O O . ASN A 1 70 ? 15.557 -4.679 -13.748 1.00 89.69 70 ASN A O 1
ATOM 553 N N . TYR A 1 71 ? 14.315 -6.528 -14.036 1.00 93.12 71 TYR A N 1
ATOM 554 C CA . TYR A 1 71 ? 13.931 -6.237 -15.408 1.00 93.12 71 TYR A CA 1
ATOM 555 C C . TYR A 1 71 ? 12.865 -5.143 -15.416 1.00 93.12 71 TYR A C 1
ATOM 557 O O . TYR A 1 71 ? 11.906 -5.231 -14.651 1.00 93.12 71 TYR A O 1
ATOM 565 N N . ALA A 1 72 ? 13.029 -4.129 -16.260 1.00 93.94 72 ALA A N 1
ATOM 566 C CA . ALA A 1 72 ? 12.100 -3.012 -16.374 1.00 93.94 72 ALA A CA 1
ATOM 567 C C . ALA A 1 72 ? 11.531 -2.932 -17.789 1.00 93.94 72 ALA A C 1
ATOM 569 O O . ALA A 1 72 ? 12.226 -3.236 -18.761 1.00 93.94 72 ALA A O 1
ATOM 570 N N . VAL A 1 73 ? 10.268 -2.526 -17.883 1.00 94.06 73 VAL A N 1
ATOM 571 C CA . VAL A 1 73 ? 9.594 -2.233 -19.149 1.00 94.06 73 VAL A CA 1
ATOM 572 C C . VAL A 1 73 ? 8.928 -0.873 -19.071 1.00 94.06 73 VAL A C 1
ATOM 574 O O . VAL A 1 73 ? 8.370 -0.499 -18.036 1.00 94.06 73 VAL A O 1
ATOM 577 N N . ASP A 1 74 ? 8.991 -0.152 -20.183 1.00 95.94 74 ASP A N 1
ATOM 578 C CA . ASP A 1 74 ? 8.279 1.104 -20.347 1.00 95.94 74 ASP A CA 1
ATOM 579 C C . ASP A 1 74 ? 6.775 0.838 -20.421 1.00 95.94 74 ASP A C 1
ATOM 581 O O . ASP A 1 74 ? 6.309 -0.070 -21.119 1.00 95.94 74 ASP A O 1
ATOM 585 N N . LEU A 1 75 ? 6.019 1.631 -19.671 1.00 90.25 75 LEU A N 1
ATOM 586 C CA . LEU A 1 75 ? 4.567 1.645 -19.726 1.00 90.25 75 LEU A CA 1
ATOM 587 C C . LEU A 1 75 ? 4.104 2.696 -20.744 1.00 90.25 75 LEU A C 1
ATOM 589 O O . LEU A 1 75 ? 4.810 3.687 -20.952 1.00 90.25 75 LEU A O 1
ATOM 593 N N . PRO A 1 76 ? 2.928 2.496 -21.363 1.00 87.56 76 PRO A N 1
ATOM 594 C CA . PRO A 1 76 ? 2.344 3.477 -22.271 1.00 87.56 76 PRO A CA 1
ATOM 595 C C . PRO A 1 76 ? 2.046 4.841 -21.616 1.00 87.56 76 PRO A C 1
ATOM 597 O O . PRO A 1 76 ? 2.018 4.972 -20.360 1.00 87.56 76 PRO A O 1
#

Secondary structure (DSSP, 8-state):
-HHHHHHHHHHHHTTTTPPP-STT--HHHHHHHHHHHHS-SSPPPHHHHHHHIIIIIS-BTTEEE-TTT--EEE--